Protein 3GA4 (pdb70)

Sequence (156 aa):
IDDILQLKDDTGVITVTADDNYPLLSSRGVPGYFNIILYITMMRGTNSNGMSCQLCHDFEKTYHAVADVIIRSSSQAPQSLNLFFTTVDVNEVPQQLVKKDLLKLQNVPHLVVYPPAEESNKQQSSQFEWKTSSPFYQYSSLVPEENAENTLQFGDDFLAKILNISSITVPQAFN

Foldseek 3Di:
DVVQQVQQDPLQAHEDAQVCQVVPQLDDAQEKEKEKEAAAAAPPVRHGDVLRVLLVVLVSLLSNQCCVQPVPQRYHHYYYHCVGHVVVCVLQVDDDDIWIKMFGGDDPVCSRVGGNSPGDIDTDDGDPVCSNPSVVVNVVVCVVRVHDTDRDDPPD

InterPro domains:
  IPR021149 MAGT1/OST3/OST6 [PF04756] (33-329)

GO terms:
  GO:0008250 oligosaccharyltransferase complex (C, IDA)
  GO:0015035 protein-disulfide reductase activity (F, IDA)
  GO:0006487 protein N-linked glycosylation (P, IGI)
  GO:0005783 endoplasmic reticulum (C, HDA)

Secondary structure (DSSP, 8-state):
-HHHHTT--TTSEEEP-TTTHHHHTT--TT-EEEEEEE--SB-TTS-B-HHHHHHHHHHHHHHHHHHHH-TT--EEEEEEETTT-HHHHHHTT--SS-EEEEEPPPPGGGGGG--TTTS--EEE---GGGTT-HHHHHHHHHHHHT-------S--

Organism: Saccharomyces cerevisiae (strain ATCC 204508 / S288c) (NCBI:txid559292)

B-factor: mean 20.65, std 11.74, range [6.78, 73.47]

Nearest PDB structures (foldseek):
  3g7y-assembly1_A  TM=9.990E-01  e=2.709E-33  Saccharomyces cerevisiae
  3g9b-assembly1_A  TM=9.901E-01  e=2.149E-30  Saccharomyces cerevisiae
  4m90-assembly1_A  TM=7.915E-01  e=6.512E-07  Homo sapiens
  4m92-assembly1_A  TM=7.793E-01  e=7.032E-06  Homo sapiens
  3h79-assembly1_A  TM=8.483E-01  e=6.654E-05  Trypanosoma cruzi

Structure (mmCIF, N/CA/C/O backbone):
data_3GA4
#
_entry.id   3GA4
#
_cell.length_a   58.989
_cell.length_b   61.076
_cell.length_c   106.985
_cell.angle_alpha   90.00
_cell.angle_beta   90.00
_cell.angle_gamma   90.00
#
_symmetry.space_group_name_H-M   'I 2 2 2'
#
loop_
_entity.id
_entity.type
_entity.pdbx_description
1 polymer 'Dolichyl-diphosphooligosaccharide-protein glycosyltransferase subunit OST6'
2 non-polymer 'TETRAETHYLENE GLYCOL'
3 non-polymer 1,2-ETHANEDIOL
4 water water
#
loop_
_atom_site.group_PDB
_atom_site.id
_atom_site.type_symbol
_atom_site.label_atom_id
_atom_site.label_alt_id
_atom_site.label_comp_id
_atom_site.label_asym_id
_atom_site.label_entity_id
_atom_site.label_seq_id
_atom_site.pdbx_PDB_ins_code
_atom_site.Cartn_x
_atom_site.Cartn_y
_atom_site.Cartn_z
_atom_site.occupancy
_atom_site.B_iso_or_equiv
_atom_site.auth_seq_id
_atom_site.auth_comp_id
_atom_site.auth_asym_id
_atom_site.auth_atom_id
_atom_site.pdbx_PDB_model_num
ATOM 1 N N . ILE A 1 8 ? 9.856 10.246 2.727 1.00 62.51 7 ILE A N 1
ATOM 2 C CA . ILE A 1 8 ? 10.917 10.540 3.682 1.00 61.65 7 ILE A CA 1
ATOM 3 C C . ILE A 1 8 ? 11.080 12.043 3.862 1.00 60.51 7 ILE A C 1
ATOM 4 O O . ILE A 1 8 ? 11.746 12.499 4.792 1.00 58.22 7 ILE A O 1
ATOM 9 N N . ASP A 1 9 ? 10.472 12.810 2.963 1.00 62.62 8 ASP A N 1
ATOM 10 C CA . ASP A 1 9 ? 10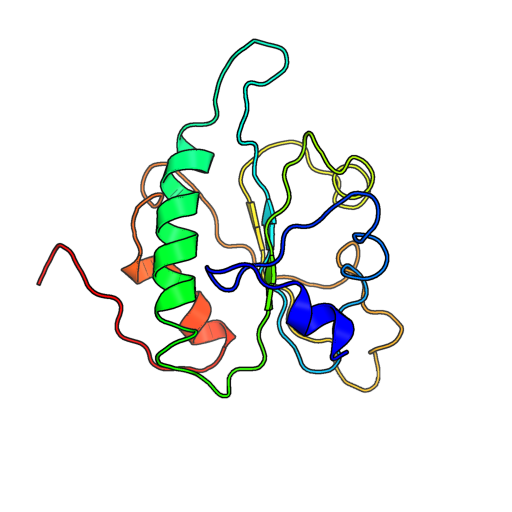.541 14.263 3.026 1.00 62.83 8 ASP A CA 1
ATOM 11 C C . ASP A 1 9 ? 9.935 14.744 4.339 1.00 58.08 8 ASP A C 1
ATOM 12 O O . ASP A 1 9 ? 10.296 15.803 4.855 1.00 58.04 8 ASP A O 1
ATOM 17 N N . ASP A 1 10 ? 9.016 13.949 4.878 1.00 53.72 9 ASP A N 1
ATOM 18 C CA . ASP A 1 10 ? 8.390 14.249 6.160 1.00 50.14 9 ASP A CA 1
ATOM 19 C C . ASP A 1 10 ? 9.409 14.237 7.293 1.00 42.78 9 ASP A C 1
ATOM 20 O O . ASP A 1 10 ? 9.398 15.111 8.159 1.00 45.16 9 ASP A O 1
ATOM 25 N N . ILE A 1 11 ? 10.290 13.241 7.286 1.00 34.14 10 ILE A N 1
ATOM 26 C CA . ILE A 1 11 ? 11.299 13.120 8.332 1.00 28.87 10 ILE A CA 1
ATOM 27 C C . ILE A 1 11 ? 12.331 14.241 8.250 1.00 30.04 10 ILE A C 1
ATOM 28 O O . ILE A 1 11 ? 12.727 14.804 9.267 1.00 29.11 10 ILE A O 1
ATOM 33 N N . LEU A 1 12 ? 12.748 14.574 7.033 1.00 33.54 11 LEU A N 1
ATOM 34 C CA . LEU A 1 12 ? 13.747 15.619 6.830 1.00 36.91 11 LEU A CA 1
ATOM 35 C C . LEU A 1 12 ? 13.276 16.984 7.334 1.00 35.56 11 LEU A C 1
ATOM 36 O O . LEU A 1 12 ? 14.079 17.785 7.813 1.00 34.58 11 LEU A O 1
ATOM 41 N N . GLN A 1 13 ? 11.977 17.244 7.225 1.00 35.34 12 GLN A N 1
ATOM 42 C CA . GLN A 1 13 ? 11.420 18.531 7.634 1.00 35.36 12 GLN A CA 1
ATOM 43 C C . GLN A 1 13 ? 11.310 18.671 9.150 1.00 32.50 12 GLN A C 1
ATOM 44 O O . GLN A 1 13 ? 10.954 19.736 9.656 1.00 34.75 12 GLN A O 1
ATOM 50 N N . LEU A 1 14 ? 11.616 17.598 9.871 1.00 26.78 13 LEU A N 1
ATOM 51 C CA . LEU A 1 14 ? 11.543 17.615 11.328 1.00 24.51 13 LEU A CA 1
ATOM 52 C C . LEU A 1 14 ? 12.753 18.311 11.944 1.00 23.05 13 LEU A C 1
ATOM 53 O O . LEU A 1 14 ? 12.754 18.633 13.133 1.00 24.03 13 LEU A O 1
ATOM 58 N N . LYS A 1 15 ? 13.783 18.540 11.135 1.00 21.72 14 LYS A N 1
ATOM 59 C CA . LYS A 1 15 ? 15.001 19.177 11.626 1.00 22.32 14 LYS A CA 1
ATOM 60 C C . LYS A 1 15 ? 14.714 20.572 12.161 1.00 24.08 14 LYS A C 1
ATOM 61 O O . LYS A 1 15 ? 14.054 21.372 11.498 1.00 25.52 14 LYS A O 1
ATOM 67 N N . ASP A 1 16 ? 15.216 20.869 13.355 1.00 23.57 15 ASP A N 1
ATOM 68 C CA . ASP A 1 16 ? 15.087 22.214 13.902 1.00 24.22 15 ASP A CA 1
ATOM 69 C C . ASP A 1 16 ? 16.126 23.145 13.278 1.00 25.67 15 ASP A C 1
ATOM 70 O O . ASP A 1 16 ? 16.821 22.764 12.333 1.00 25.59 15 ASP A O 1
ATOM 75 N N . ASP A 1 17 ? 16.226 24.362 13.800 1.00 26.18 16 ASP A N 1
ATOM 76 C CA . ASP A 1 17 ? 17.120 25.364 13.224 1.00 28.87 16 ASP A CA 1
ATOM 77 C C . ASP A 1 17 ? 18.597 24.993 13.359 1.00 28.73 16 ASP A C 1
ATOM 78 O O . ASP A 1 17 ? 19.459 25.621 12.743 1.00 31.70 16 ASP A O 1
ATOM 83 N N . THR A 1 18 ? 18.887 23.974 14.161 1.00 25.01 17 THR A N 1
ATOM 84 C CA . THR A 1 18 ? 20.264 23.523 14.339 1.00 23.87 17 THR A CA 1
ATOM 85 C C . THR A 1 18 ? 20.549 22.268 13.516 1.00 22.71 17 THR A C 1
ATOM 86 O O . THR A 1 18 ? 21.662 21.744 13.541 1.00 22.56 17 THR A O 1
ATOM 90 N N . GLY A 1 19 ? 19.538 21.790 12.794 1.00 19.83 18 GLY A N 1
ATOM 91 C CA . GLY A 1 19 ? 19.687 20.634 11.926 1.00 18.55 18 GLY A CA 1
ATOM 92 C C . GLY A 1 19 ? 19.524 19.300 12.633 1.00 17.38 18 GLY A C 1
ATOM 93 O O . GLY A 1 19 ? 19.905 18.257 12.104 1.00 19.68 18 GLY A O 1
ATOM 94 N N . VAL A 1 20 ? 18.951 19.333 13.830 1.00 16.24 19 VAL A N 1
ATOM 95 C CA . VAL A 1 20 ? 18.797 18.134 14.647 1.00 14.51 19 VAL A CA 1
ATOM 96 C C . VAL A 1 20 ? 17.318 17.831 14.872 1.00 14.28 19 VAL A C 1
ATOM 97 O O . VAL A 1 20 ? 16.500 18.743 15.002 1.00 16.02 19 VAL A O 1
ATOM 101 N N . ILE A 1 21 ? 16.978 16.548 14.903 1.00 11.64 20 ILE A N 1
ATOM 102 C CA . ILE A 1 21 ? 15.595 16.116 15.059 1.00 11.89 20 ILE A CA 1
ATOM 103 C C . ILE A 1 21 ? 15.318 15.642 16.483 1.00 10.78 20 ILE A C 1
ATOM 104 O O . ILE A 1 21 ? 16.018 14.773 17.010 1.00 11.32 20 ILE A O 1
ATOM 109 N N . THR A 1 22 ? 14.301 16.222 17.109 1.00 12.70 21 THR A N 1
ATOM 110 C CA . THR A 1 22 ? 13.914 15.820 18.450 1.00 12.36 21 THR A CA 1
ATOM 111 C C . THR A 1 22 ? 13.010 14.596 18.396 1.00 11.96 21 THR A C 1
ATOM 112 O O . THR A 1 22 ? 11.967 14.613 17.739 1.00 13.14 21 THR A O 1
ATOM 116 N N . VAL A 1 23 ? 13.417 13.533 19.081 1.00 11.71 22 VAL A N 1
ATOM 117 C CA . VAL A 1 23 ? 12.585 12.342 19.194 1.00 10.74 22 VAL A CA 1
ATOM 118 C C . VAL A 1 23 ? 11.493 12.572 20.237 1.00 10.93 22 VAL A C 1
ATOM 119 O O . VAL A 1 23 ? 11.766 13.045 21.344 1.00 12.01 22 VAL A O 1
ATOM 123 N N . THR A 1 24 ? 10.258 12.248 19.872 1.00 11.72 23 THR A N 1
ATOM 124 C CA . THR A 1 24 ? 9.136 12.364 20.791 1.00 12.25 23 THR A CA 1
ATOM 125 C C . THR A 1 24 ? 8.436 11.021 20.910 1.00 12.62 23 THR A C 1
ATOM 126 O O . THR A 1 24 ? 8.656 10.123 20.093 1.00 13.59 23 THR A O 1
ATOM 130 N N . ALA A 1 25 ? 7.569 10.892 21.909 1.00 13.42 24 ALA A N 1
ATOM 131 C CA . ALA A 1 25 ? 6.804 9.667 22.082 1.00 14.65 24 ALA A CA 1
ATOM 132 C C . ALA A 1 25 ? 6.004 9.365 20.819 1.00 14.99 24 ALA A C 1
ATOM 133 O O . ALA A 1 25 ? 5.875 8.211 20.414 1.00 16.31 24 ALA A O 1
ATOM 135 N N A ASP A 1 26 ? 5.488 10.417 20.191 0.47 14.28 25 ASP A N 1
ATOM 136 N N B ASP A 1 26 ? 5.467 10.409 20.198 0.53 16.35 25 ASP A N 1
ATOM 137 C CA A ASP A 1 26 ? 4.633 10.266 19.020 0.47 15.23 25 ASP A CA 1
ATOM 138 C CA B ASP A 1 26 ? 4.649 10.236 19.003 0.53 18.53 25 ASP A CA 1
ATOM 139 C C A ASP A 1 26 ? 5.396 9.906 17.743 0.47 14.37 25 ASP A C 1
ATOM 140 C C B ASP A 1 26 ? 5.455 9.813 17.786 0.53 16.97 25 ASP A C 1
ATOM 141 O O A ASP A 1 26 ? 4.894 9.143 16.915 0.47 13.16 25 ASP A O 1
ATOM 142 O O B ASP A 1 26 ? 5.048 8.916 17.046 0.53 18.50 25 ASP A O 1
ATOM 151 N N . ASN A 1 27 ? 6.595 10.457 17.572 1.00 14.79 26 ASN A N 1
ATOM 152 C CA . ASN A 1 27 ? 7.364 10.193 16.363 1.00 13.79 26 ASN A CA 1
ATOM 153 C C . ASN A 1 27 ? 8.367 9.056 16.482 1.00 13.17 26 ASN A C 1
ATOM 154 O O . ASN A 1 27 ? 8.917 8.619 15.480 1.00 13.15 26 ASN A O 1
ATOM 159 N N . TYR A 1 28 ? 8.587 8.557 17.694 1.00 13.08 27 TYR A N 1
ATOM 160 C CA . TYR A 1 28 ? 9.590 7.512 17.893 1.00 14.27 27 TYR A CA 1
ATOM 161 C C . TYR A 1 28 ? 9.360 6.260 17.034 1.00 13.76 27 TYR A C 1
ATOM 162 O O . TYR A 1 28 ? 10.295 5.770 16.404 1.00 13.37 27 TYR A O 1
ATOM 171 N N . PRO A 1 29 ? 8.123 5.736 16.997 1.00 15.02 28 PRO A N 1
ATOM 172 C CA . PRO A 1 29 ? 7.909 4.539 16.174 1.00 16.86 28 PRO A CA 1
ATOM 173 C C . PRO A 1 29 ? 8.342 4.722 14.716 1.00 16.90 28 PRO A C 1
ATOM 174 O O . PRO A 1 29 ? 8.939 3.814 14.138 1.00 19.42 28 PRO A O 1
ATOM 178 N N . LEU A 1 30 ? 8.057 5.883 14.134 1.00 16.11 29 LEU A N 1
ATOM 179 C CA . LEU A 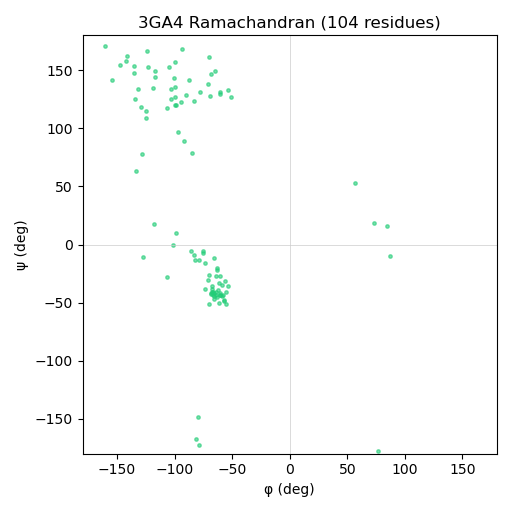1 30 ?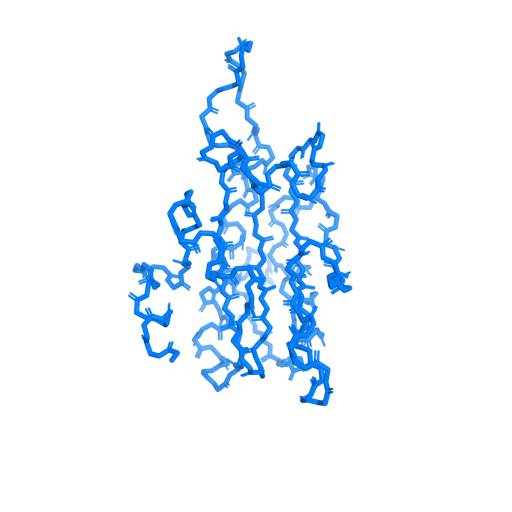 8.456 6.163 12.759 1.00 17.01 29 LEU A CA 1
ATOM 180 C C . LEU A 1 30 ? 9.966 6.343 12.628 1.00 14.84 29 LEU A C 1
ATOM 181 O O . LEU A 1 30 ? 10.610 5.710 11.792 1.00 15.55 29 LEU A O 1
ATOM 186 N N . LEU A 1 31 ? 10.534 7.208 13.460 1.00 13.02 30 LEU A N 1
ATOM 187 C CA . LEU A 1 31 ? 11.951 7.524 13.346 1.00 13.10 30 LEU A CA 1
ATOM 188 C C . LEU A 1 31 ? 12.814 6.291 13.565 1.00 12.82 30 LEU A C 1
ATOM 189 O O . LEU A 1 31 ? 13.844 6.126 12.921 1.00 13.01 30 LEU A O 1
ATOM 194 N N A SER A 1 32 ? 12.378 5.415 14.464 0.81 12.05 31 SER A N 1
ATOM 195 N N B SER A 1 32 ? 12.393 5.427 14.480 0.19 12.99 31 SER A N 1
ATOM 196 C CA A SER A 1 32 ? 13.169 4.240 14.818 0.81 13.33 31 SER A CA 1
ATOM 197 C CA B SER A 1 32 ? 13.170 4.240 14.808 0.19 14.64 31 SER A CA 1
ATOM 198 C C A SER A 1 32 ? 13.240 3.203 13.702 0.81 12.27 31 SER A C 1
ATOM 199 C C B SER A 1 32 ? 13.370 3.332 13.599 0.19 13.87 31 SER A C 1
ATOM 200 O O A SER A 1 32 ? 14.013 2.250 13.793 0.81 12.49 31 SER A O 1
ATOM 201 O O B SER A 1 32 ? 14.357 2.601 13.518 0.19 13.60 31 SER A O 1
ATOM 206 N N . ARG A 1 33 ? 12.433 3.385 12.659 1.00 13.88 32 ARG A N 1
ATOM 207 C CA . ARG A 1 33 ? 12.467 2.494 11.505 1.00 16.24 32 ARG A CA 1
ATOM 208 C C . ARG A 1 33 ? 13.388 3.009 10.403 1.00 16.22 32 ARG A C 1
ATOM 209 O O . ARG A 1 33 ? 13.526 2.378 9.357 1.00 17.54 32 ARG A O 1
ATOM 217 N N . GLY A 1 34 ? 14.017 4.155 10.643 1.00 14.94 33 GLY A N 1
ATOM 218 C CA . GLY A 1 34 ? 15.054 4.660 9.758 1.00 15.72 33 GLY A CA 1
ATOM 219 C C . GLY A 1 34 ? 14.597 5.288 8.453 1.00 14.24 33 GLY A C 1
ATOM 220 O O . GLY A 1 34 ? 13.400 5.422 8.181 1.00 15.63 33 GLY A O 1
ATOM 221 N N . VAL A 1 35 ? 15.579 5.687 7.649 1.00 13.16 34 VAL A N 1
ATOM 222 C CA . VAL A 1 35 ? 15.343 6.224 6.320 1.00 13.44 34 VAL A CA 1
ATOM 223 C C . VAL A 1 35 ? 16.348 5.537 5.413 1.00 11.98 34 VAL A C 1
ATOM 224 O O . VAL A 1 35 ? 17.545 5.562 5.693 1.00 11.94 34 VAL A O 1
ATOM 228 N N . PRO A 1 36 ? 15.869 4.896 4.338 1.00 12.60 35 PRO A N 1
ATOM 229 C CA . PRO A 1 36 ? 16.773 4.098 3.504 1.00 11.84 35 PRO A CA 1
ATOM 230 C C . PRO A 1 36 ? 18.023 4.861 3.069 1.00 11.67 35 PRO A C 1
ATOM 231 O O . PRO A 1 36 ? 17.929 5.960 2.517 1.00 12.43 35 PRO A O 1
ATOM 235 N N . GLY A 1 37 ? 19.186 4.271 3.327 1.00 10.94 36 GLY A N 1
ATOM 236 C CA . GLY A 1 37 ? 20.447 4.867 2.929 1.00 10.56 36 GLY A CA 1
ATOM 237 C C . GLY A 1 37 ? 21.051 5.843 3.925 1.00 9.96 36 GLY A C 1
ATOM 238 O O . GLY A 1 37 ? 22.200 6.251 3.760 1.00 11.79 36 GLY A O 1
ATOM 239 N N . TYR A 1 38 ? 20.299 6.222 4.957 1.00 9.94 37 TYR A N 1
ATOM 240 C CA . TYR A 1 38 ? 20.781 7.229 5.902 1.00 9.77 37 TYR A CA 1
ATOM 241 C C . TYR A 1 38 ? 21.351 6.650 7.185 1.00 8.89 37 TYR A C 1
ATOM 242 O O . TYR A 1 38 ? 20.764 5.755 7.794 1.00 10.41 37 TYR A O 1
ATOM 251 N N . PHE A 1 39 ? 22.492 7.189 7.598 1.00 8.92 38 PHE A N 1
ATOM 252 C CA . PHE A 1 39 ? 22.990 6.987 8.950 1.00 8.57 38 PHE A CA 1
ATOM 253 C C . PHE A 1 39 ? 22.076 7.714 9.926 1.00 7.80 38 PHE A C 1
ATOM 254 O O . PHE A 1 39 ? 21.526 8.767 9.603 1.00 8.71 38 PHE A O 1
ATOM 262 N N . ASN A 1 40 ? 21.916 7.154 11.120 1.00 8.55 39 ASN A N 1
ATOM 263 C CA . ASN A 1 40 ? 21.153 7.808 12.175 1.00 8.96 39 ASN A CA 1
ATOM 264 C C . ASN A 1 40 ? 22.071 8.016 13.370 1.00 8.97 39 ASN A C 1
ATOM 265 O O . ASN A 1 40 ? 22.521 7.041 13.983 1.00 9.66 39 ASN A O 1
ATOM 270 N N A ILE A 1 41 ? 22.340 9.274 13.705 0.40 9.01 40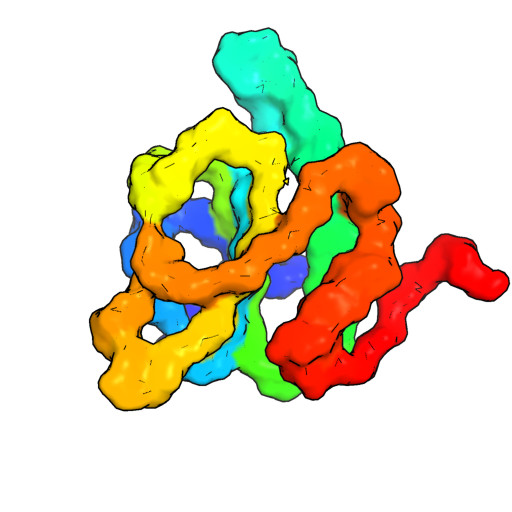 ILE A N 1
ATOM 271 N N B ILE A 1 41 ? 22.376 9.275 13.673 0.60 7.92 40 ILE A N 1
ATOM 272 C CA A ILE A 1 41 ? 23.202 9.607 14.833 0.40 9.86 40 ILE A CA 1
ATOM 273 C CA B ILE A 1 41 ? 23.187 9.618 14.830 0.60 7.75 40 ILE A CA 1
ATOM 274 C C A ILE A 1 41 ? 22.338 10.093 15.994 0.40 10.62 40 ILE A C 1
ATOM 275 C C B ILE A 1 41 ? 22.217 9.996 15.934 0.60 6.89 40 ILE A C 1
ATOM 276 O O A ILE A 1 41 ? 21.715 11.151 15.909 0.40 13.83 40 ILE A O 1
ATOM 277 O O B ILE A 1 41 ? 21.385 10.882 15.743 0.60 6.78 40 ILE A O 1
ATOM 286 N N . LEU A 1 42 ? 22.305 9.313 17.071 1.00 8.65 41 LEU A N 1
ATOM 287 C CA . LEU A 1 42 ? 21.351 9.521 18.152 1.00 8.71 41 LEU A CA 1
ATOM 288 C C . LEU A 1 42 ? 22.038 9.865 19.467 1.00 8.19 41 LEU A C 1
ATOM 289 O O . LEU A 1 42 ? 22.844 9.086 19.980 1.00 8.67 41 LEU A O 1
ATOM 294 N N . TYR A 1 43 ? 21.710 11.037 20.002 1.00 8.96 42 TYR A N 1
ATOM 295 C CA . TYR A 1 43 ? 22.192 11.462 21.306 1.00 8.95 42 TYR A CA 1
ATOM 296 C C . TYR A 1 43 ? 21.092 11.212 22.324 1.00 8.74 42 TYR A C 1
ATOM 297 O O . TYR A 1 43 ? 19.980 11.733 22.200 1.00 10.47 42 TYR A O 1
ATOM 306 N N . ILE A 1 44 ? 21.417 10.384 23.310 1.00 9.55 43 ILE A N 1
ATOM 307 C CA . ILE A 1 44 ? 20.498 9.989 24.361 1.00 10.24 43 ILE A CA 1
ATOM 308 C C . ILE A 1 44 ? 20.911 10.714 25.632 1.00 9.96 43 ILE A C 1
ATOM 309 O O . ILE A 1 44 ? 22.023 10.526 26.133 1.00 10.83 43 ILE A O 1
ATOM 314 N N . THR A 1 45 ? 20.024 11.559 26.138 1.00 10.80 44 THR A N 1
ATOM 315 C CA . THR A 1 45 ? 20.419 12.512 27.156 1.00 12.47 44 THR A CA 1
ATOM 316 C C . THR A 1 45 ? 19.327 12.731 28.192 1.00 12.58 44 THR A C 1
ATOM 317 O O . THR A 1 45 ? 18.274 12.097 28.146 1.00 12.88 44 THR A O 1
ATOM 321 N N A MET A 1 46 ? 19.597 13.621 29.140 0.42 13.44 45 MET A N 1
ATOM 322 N N B MET A 1 46 ? 19.601 13.633 29.126 0.58 15.45 45 MET A N 1
ATOM 323 C CA A MET A 1 46 ? 18.623 14.006 30.153 0.42 15.73 45 MET A CA 1
ATOM 324 C CA B MET A 1 46 ? 18.656 14.008 30.161 0.58 18.65 45 MET A CA 1
ATOM 325 C C A MET A 1 46 ? 18.883 15.451 30.559 0.42 18.18 45 MET A C 1
ATOM 326 C C B MET A 1 46 ? 18.934 15.469 30.484 0.58 17.63 45 MET A C 1
ATOM 327 O O A MET A 1 46 ? 19.862 15.742 31.244 0.42 21.03 45 MET A O 1
ATOM 328 O O B MET A 1 46 ? 19.992 15.794 31.019 0.58 17.06 45 MET A O 1
ATOM 337 N N . ARG A 1 47 ? 18.003 16.353 30.136 1.00 19.63 46 ARG A N 1
ATOM 338 C CA . ARG A 1 47 ? 18.239 17.791 30.283 1.00 22.56 46 ARG A CA 1
ATOM 339 C C . ARG A 1 47 ? 17.761 18.399 31.583 1.00 27.33 46 ARG A C 1
ATOM 340 O O . ARG A 1 47 ? 18.343 19.362 32.079 1.00 30.32 46 ARG A O 1
ATOM 348 N N . GLY A 1 48 ? 16.679 17.864 32.120 1.00 27.25 47 GLY A N 1
ATOM 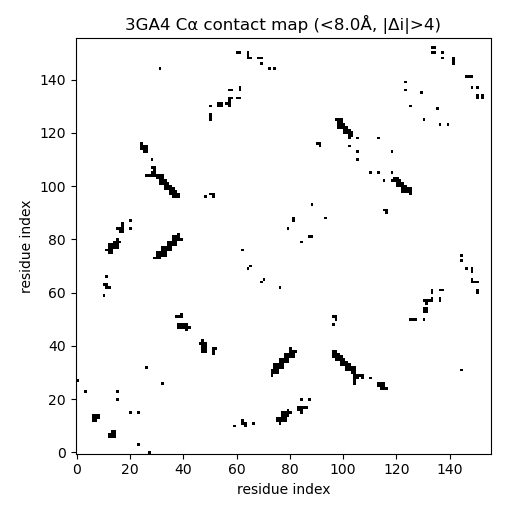349 C CA . GLY A 1 48 ? 16.127 18.427 33.330 1.00 28.51 47 GLY A CA 1
ATOM 350 C C . GLY A 1 48 ? 16.897 17.953 34.539 1.00 30.27 47 GLY A C 1
ATOM 351 O O . GLY A 1 48 ? 18.105 17.708 34.484 1.00 34.31 47 GLY A O 1
ATOM 352 N N . THR A 1 49 ? 16.185 17.835 35.646 0.58 26.24 48 THR A N 1
ATOM 353 C CA . THR A 1 49 ? 16.726 17.202 36.827 0.58 24.67 48 THR A CA 1
ATOM 354 C C . THR A 1 49 ? 16.073 15.835 36.922 0.58 23.27 48 THR A C 1
ATOM 355 O O . THR A 1 49 ? 14.966 15.637 36.422 0.58 24.80 48 THR A O 1
ATOM 359 N N . ASN A 1 50 ? 16.765 14.882 37.534 0.58 23.41 49 ASN A N 1
ATOM 360 C CA . ASN A 1 50 ? 16.192 13.559 37.731 0.58 23.21 49 ASN A CA 1
ATOM 361 C C . ASN A 1 50 ? 15.270 13.528 38.946 0.58 25.14 49 ASN A C 1
ATOM 362 O O . ASN A 1 50 ? 14.901 14.574 39.482 0.58 25.25 49 ASN A O 1
ATOM 367 N N . SER A 1 51 ? 14.899 12.327 39.375 0.58 27.74 50 SER A N 1
ATOM 368 C CA . SER A 1 51 ? 13.995 12.165 40.508 0.58 31.86 50 SER A CA 1
ATOM 369 C C . SER A 1 51 ? 14.608 12.715 41.794 0.58 32.20 50 SER A C 1
ATOM 370 O O . SER A 1 51 ? 13.895 13.043 42.744 0.58 33.15 50 SER A O 1
ATOM 373 N N . ASN A 1 52 ? 15.933 12.817 41.817 0.58 32.72 51 ASN A N 1
ATOM 374 C CA . ASN A 1 52 ? 16.644 13.314 42.989 0.58 34.07 51 ASN A CA 1
ATOM 375 C C . ASN A 1 52 ? 17.028 14.786 42.860 0.58 33.45 51 ASN A C 1
ATOM 376 O O . ASN A 1 52 ? 17.784 15.312 43.677 0.58 34.35 51 ASN A O 1
ATOM 381 N N . GLY A 1 53 ? 16.504 15.442 41.829 0.58 31.86 52 GLY A N 1
ATOM 382 C CA . GLY A 1 53 ? 16.740 16.859 41.621 0.58 32.25 52 GLY A CA 1
ATOM 383 C C . GLY A 1 53 ? 18.143 17.182 41.143 0.58 33.45 52 GLY A C 1
ATOM 384 O O . GLY A 1 53 ? 18.591 18.325 41.236 0.58 32.79 52 GLY A O 1
ATOM 385 N N . MET A 1 54 ? 18.837 16.176 40.625 0.58 33.60 53 MET A N 1
ATOM 386 C CA . MET A 1 54 ? 20.202 16.360 40.148 0.58 35.17 53 MET A CA 1
ATOM 387 C C . MET A 1 54 ? 20.246 16.500 38.631 0.58 31.22 53 MET A C 1
ATOM 388 O O . MET A 1 54 ? 19.484 15.848 37.917 0.58 28.18 53 MET A O 1
ATOM 393 N N . SER A 1 55 ? 21.142 17.351 38.143 1.00 30.44 54 SER A N 1
ATOM 394 C CA . SER A 1 55 ? 21.316 17.519 36.706 1.00 27.93 54 SER A CA 1
ATOM 395 C C . SER A 1 55 ? 22.517 16.723 36.205 1.00 26.69 54 SER A C 1
ATOM 396 O O . SER A 1 55 ? 23.433 16.410 36.965 1.00 30.57 54 SER A O 1
ATOM 399 N N . CYS A 1 56 ? 22.500 16.405 34.917 1.00 22.74 55 CYS A N 1
ATOM 400 C CA . CYS A 1 56 ? 23.556 15.634 34.278 1.00 21.15 55 CYS A CA 1
ATOM 401 C C . CYS A 1 56 ? 24.529 16.587 33.595 1.00 19.17 55 CYS A C 1
ATOM 402 O O . CYS A 1 56 ? 24.287 17.032 32.478 1.00 17.39 55 CYS A O 1
ATOM 405 N N . GLN A 1 57 ? 25.630 16.909 34.264 1.00 19.89 56 GLN A N 1
ATOM 406 C CA . GLN A 1 57 ? 26.574 17.882 33.725 1.00 20.00 56 GLN A CA 1
ATOM 407 C C . GLN A 1 57 ? 27.222 17.404 32.427 1.00 17.24 56 GLN A C 1
ATOM 408 O O . GLN A 1 57 ? 27.407 18.183 31.490 1.00 18.25 56 GLN A O 1
ATOM 414 N N . LEU A 1 58 ? 27.571 16.123 32.379 1.00 16.50 57 LEU A N 1
ATOM 415 C CA . LEU A 1 58 ? 28.159 15.543 31.179 1.00 15.83 57 LEU A CA 1
ATOM 416 C C . LEU A 1 58 ? 27.190 15.655 30.002 1.00 14.91 57 LEU A C 1
ATOM 417 O O . LEU A 1 58 ? 27.592 15.976 28.887 1.00 14.96 57 LEU A O 1
ATOM 422 N N . CYS A 1 59 ? 25.909 15.400 30.254 1.00 14.12 58 CYS A N 1
ATOM 423 C CA . CYS A 1 59 ? 24.886 15.544 29.221 1.00 14.29 58 CYS A CA 1
ATOM 424 C C . CYS A 1 59 ? 24.887 16.956 28.646 1.00 14.14 58 CYS A C 1
ATOM 425 O O . CYS A 1 59 ? 24.870 17.148 27.429 1.00 15.47 58 CYS A O 1
ATOM 428 N N . HIS A 1 60 ? 24.890 17.944 29.535 1.00 14.40 59 HIS A N 1
ATOM 429 C CA . HIS A 1 60 ? 24.853 19.342 29.131 1.00 16.02 59 HIS A CA 1
ATOM 430 C C . HIS A 1 60 ? 26.094 19.729 28.336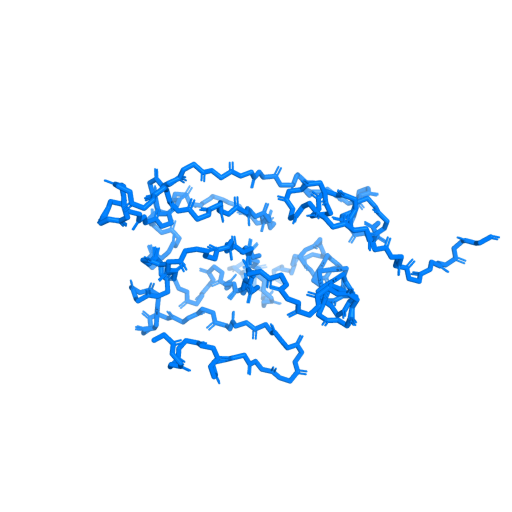 1.00 15.51 59 HIS A C 1
ATOM 431 O O . HIS A 1 60 ? 26.003 20.385 27.300 1.00 16.18 59 HIS A O 1
ATOM 438 N N . ASP A 1 61 ? 27.258 19.317 28.824 1.00 15.34 60 ASP A N 1
ATOM 439 C CA . ASP A 1 61 ? 28.512 19.680 28.183 1.00 14.97 60 ASP A CA 1
ATOM 440 C C . ASP A 1 61 ? 28.635 19.054 26.803 1.00 13.38 60 ASP A C 1
ATOM 441 O O . ASP A 1 61 ? 28.989 19.726 25.833 1.00 14.27 60 ASP A O 1
ATOM 446 N N . PHE A 1 62 ? 28.343 17.764 26.698 1.00 12.45 61 PHE A N 1
ATOM 447 C CA . PHE A 1 62 ? 28.503 17.128 25.403 1.00 11.76 61 PHE A CA 1
ATOM 448 C C . PHE A 1 62 ? 27.458 17.595 24.401 1.00 12.13 61 PHE A C 1
ATOM 449 O O . PHE A 1 62 ? 27.706 17.560 23.202 1.00 11.86 61 PHE A O 1
ATOM 457 N N . GLU A 1 63 ? 26.292 18.034 24.865 1.00 12.80 62 GLU A N 1
ATOM 458 C CA . GLU A 1 63 ? 25.298 18.482 23.898 1.00 13.49 62 GLU A CA 1
ATOM 459 C C . GLU A 1 63 ? 25.840 19.630 23.042 1.00 13.43 62 GLU A C 1
ATOM 460 O O . GLU A 1 63 ? 25.541 19.718 21.856 1.00 13.13 62 GLU A O 1
ATOM 466 N N . LYS A 1 64 ? 26.657 20.495 23.632 1.00 13.98 63 LYS A N 1
ATOM 467 C CA . LYS A 1 64 ? 27.277 21.579 22.870 1.00 14.12 63 LYS A CA 1
ATOM 468 C C . LYS A 1 64 ? 28.264 21.045 21.829 1.00 12.46 63 LYS A C 1
ATOM 469 O O . LYS A 1 64 ? 28.296 21.504 20.689 1.00 13.74 63 LYS A O 1
ATOM 475 N N . THR A 1 65 ? 29.075 20.078 22.237 1.00 11.48 64 THR A N 1
ATOM 476 C CA . THR A 1 65 ? 30.014 19.416 21.342 1.00 11.20 64 THR A CA 1
ATOM 477 C C . THR A 1 65 ? 29.280 18.760 20.176 1.00 10.59 64 THR A C 1
ATOM 478 O O . THR A 1 65 ? 29.684 18.867 19.014 1.00 11.35 64 THR A O 1
ATOM 482 N N . TYR A 1 66 ? 28.188 18.087 20.509 1.00 10.25 65 TYR A N 1
ATOM 483 C CA . TYR A 1 66 ? 27.336 17.422 19.539 1.00 10.79 65 TYR A CA 1
ATOM 484 C C . TYR A 1 66 ? 26.859 18.398 18.472 1.00 10.37 65 TYR A C 1
ATOM 485 O O . TYR A 1 66 ? 26.981 18.136 17.275 1.00 10.99 65 TYR A O 1
ATOM 494 N N . HIS A 1 67 ? 26.316 19.527 18.909 1.00 11.27 66 HIS A N 1
ATOM 495 C CA . HIS A 1 67 ? 25.801 20.518 17.972 1.00 12.22 66 HIS A CA 1
ATOM 496 C C . HIS A 1 67 ? 26.905 21.170 17.147 1.00 12.40 66 HIS A C 1
ATOM 497 O O . HIS A 1 67 ? 26.716 21.447 15.965 1.00 13.70 66 HIS A O 1
ATOM 504 N N . ALA A 1 68 ? 28.052 21.427 17.764 1.00 12.12 67 ALA A N 1
ATOM 505 C CA . ALA A 1 68 ? 29.165 22.042 17.048 1.00 12.80 67 ALA A CA 1
ATOM 506 C C . ALA A 1 68 ? 29.611 21.159 15.887 1.00 11.21 67 ALA A C 1
ATOM 507 O O . ALA A 1 68 ? 29.870 21.640 14.779 1.00 13.70 67 ALA A O 1
ATOM 509 N N . VAL A 1 69 ? 29.703 19.861 16.149 1.00 10.63 68 VAL A N 1
ATOM 510 C CA . VAL A 1 69 ? 30.155 18.924 15.128 1.00 10.39 68 VAL A CA 1
ATOM 511 C C . VAL A 1 69 ? 29.063 18.709 14.075 1.00 10.93 68 VAL A C 1
ATOM 512 O O . VAL A 1 69 ? 29.354 18.639 12.885 1.00 11.06 68 VAL A O 1
ATOM 516 N N . ALA A 1 70 ? 27.806 18.646 14.503 1.00 10.90 69 ALA A N 1
ATOM 517 C CA . ALA A 1 70 ? 26.696 18.556 13.558 1.00 11.69 69 ALA A CA 1
ATOM 518 C C . ALA A 1 70 ? 26.702 19.739 12.589 1.00 12.43 69 ALA A C 1
ATOM 519 O O . ALA A 1 70 ? 26.493 19.567 11.388 1.00 12.69 69 ALA A O 1
ATOM 521 N N . ASP A 1 71 ? 26.942 20.938 13.110 1.00 12.10 70 ASP A N 1
ATOM 522 C CA . ASP A 1 71 ? 26.993 22.133 12.268 1.00 14.37 70 ASP A CA 1
ATOM 523 C C . ASP A 1 71 ? 28.096 22.034 11.220 1.00 13.72 70 ASP A C 1
ATOM 524 O O . ASP A 1 71 ? 27.900 22.397 10.059 1.00 15.08 70 ASP A O 1
ATOM 529 N N . VAL A 1 72 ? 29.263 21.555 11.638 1.00 13.28 71 VAL A N 1
ATOM 530 C CA . VAL A 1 72 ? 30.391 21.398 10.727 1.00 13.48 71 VAL A CA 1
ATOM 531 C C . VAL A 1 72 ? 30.065 20.405 9.613 1.00 12.06 71 VAL A C 1
ATOM 532 O O . VAL A 1 72 ? 30.340 20.657 8.440 1.00 13.09 71 VAL A O 1
ATOM 536 N N A ILE A 1 73 ? 29.467 19.280 9.982 0.95 11.21 72 ILE A N 1
ATOM 537 N N B ILE A 1 73 ? 29.484 19.270 9.991 0.05 11.70 72 ILE A N 1
ATOM 538 C CA A ILE A 1 73 ? 29.131 18.250 9.009 0.95 10.94 72 ILE A CA 1
ATOM 539 C CA B ILE A 1 73 ? 29.102 18.243 9.028 0.05 11.69 72 ILE A CA 1
ATOM 540 C C A ILE A 1 73 ? 28.071 18.734 8.013 0.95 11.97 72 ILE A C 1
ATOM 541 C C B ILE A 1 73 ? 28.103 18.781 8.010 0.05 12.41 72 ILE A C 1
ATOM 542 O O A ILE A 1 73 ? 28.177 18.476 6.817 0.95 13.41 72 ILE A O 1
ATOM 543 O O B ILE A 1 73 ? 28.266 18.587 6.805 0.05 12.33 72 ILE A O 1
ATOM 552 N N . ARG A 1 74 ? 27.071 19.460 8.499 1.00 13.02 73 ARG A N 1
ATOM 553 C CA . ARG A 1 74 ? 26.036 20.000 7.622 1.00 15.06 73 ARG A CA 1
ATOM 554 C C . ARG A 1 74 ? 26.619 20.980 6.603 1.00 14.88 73 ARG A C 1
ATOM 555 O O . ARG A 1 74 ? 26.207 21.004 5.441 1.00 17.08 73 ARG A O 1
ATOM 563 N N A SER A 1 75 ? 27.571 21.790 7.051 0.50 14.38 74 SER A N 1
ATOM 564 N N B SER A 1 75 ? 27.590 21.776 7.042 0.25 14.59 74 SER A N 1
ATOM 565 N N C SER A 1 75 ? 27.600 21.768 7.034 0.20 14.58 74 SER A N 1
ATOM 566 C CA A SER A 1 75 ? 28.182 22.796 6.197 0.50 14.69 74 SER A CA 1
ATOM 567 C CA B SER A 1 75 ? 28.180 22.811 6.197 0.25 14.65 74 SER A CA 1
ATOM 568 C CA C SER A 1 75 ? 28.169 22.815 6.189 0.20 14.66 74 SER A CA 1
ATOM 569 C C A SER A 1 75 ? 29.153 22.167 5.204 0.50 13.37 74 SER A C 1
ATOM 570 C C B SER A 1 75 ? 29.240 22.273 5.239 0.25 14.07 74 SER A C 1
ATOM 571 C C C SER A 1 75 ? 29.292 22.331 5.268 0.20 13.95 74 SER A C 1
ATOM 572 O O A SER A 1 75 ? 29.077 22.415 4.002 0.50 14.50 74 SER A O 1
ATOM 573 O O B SER A 1 75 ? 29.319 22.702 4.088 0.25 14.38 74 SER A O 1
ATOM 574 O O C SER A 1 75 ? 29.465 22.856 4.168 0.20 14.03 74 SER A O 1
ATOM 581 N N . GLN A 1 76 ? 30.057 21.341 5.718 1.00 13.39 75 GLN A N 1
ATOM 582 C CA . GLN A 1 76 ? 31.177 20.830 4.930 1.00 13.72 75 GLN A CA 1
ATOM 583 C C . GLN A 1 76 ? 30.909 19.538 4.167 1.00 12.88 75 GLN A C 1
ATOM 584 O O . GLN A 1 76 ? 31.674 19.178 3.269 1.00 12.60 75 GLN A O 1
ATOM 590 N N . ALA A 1 77 ? 29.830 18.848 4.517 1.00 11.62 76 ALA A N 1
ATOM 591 C CA . ALA A 1 77 ? 29.494 17.577 3.881 1.00 11.56 76 ALA A CA 1
ATOM 592 C C . ALA A 1 77 ? 28.019 17.552 3.501 1.00 11.67 76 ALA A C 1
ATOM 593 O O . ALA A 1 77 ? 27.257 16.736 4.014 1.00 12.20 76 ALA A O 1
ATOM 595 N N . PRO A 1 78 ? 27.606 18.453 2.600 1.00 11.83 77 PRO A N 1
ATOM 596 C CA . PRO A 1 78 ? 26.174 18.610 2.327 1.00 13.01 77 PRO A CA 1
ATOM 597 C C . PRO A 1 78 ? 25.517 17.369 1.716 1.00 11.97 77 PRO A C 1
ATOM 598 O O . PRO A 1 78 ? 24.313 17.181 1.889 1.00 13.87 77 PRO A O 1
ATOM 602 N N . GLN A 1 79 ? 26.283 16.541 1.010 1.00 10.39 78 GLN A N 1
ATOM 603 C CA . GLN A 1 79 ? 25.705 15.358 0.377 1.00 11.56 78 GLN A CA 1
ATOM 604 C C . GLN A 1 79 ? 25.553 14.183 1.337 1.00 11.07 78 GLN A C 1
ATOM 605 O O . GLN A 1 79 ? 24.874 13.205 1.024 1.00 13.58 78 GLN A O 1
ATOM 611 N N . SER A 1 80 ? 26.188 14.267 2.501 1.00 11.16 79 SER A N 1
ATOM 612 C CA . SER A 1 80 ? 26.233 13.125 3.401 1.00 10.49 79 SER A CA 1
ATOM 613 C C . SER A 1 80 ? 24.837 12.697 3.827 1.00 10.35 79 SER A C 1
ATOM 614 O O . SER A 1 80 ? 24.036 13.511 4.284 1.00 11.39 79 SER A O 1
ATOM 617 N N . LEU A 1 81 ? 24.554 11.408 3.682 1.00 10.22 80 LEU A N 1
ATOM 618 C CA . LEU A 1 81 ? 23.250 10.868 4.036 1.00 10.59 80 LEU A CA 1
ATOM 619 C C . LEU A 1 81 ? 23.203 10.531 5.518 1.00 10.63 80 LEU A C 1
ATOM 620 O O . LEU A 1 81 ? 23.340 9.373 5.917 1.00 11.36 80 LEU A O 1
ATOM 625 N N . ASN A 1 82 ? 23.026 11.560 6.335 1.00 11.03 81 ASN A N 1
ATOM 626 C CA . ASN A 1 82 ? 22.961 11.387 7.774 1.00 10.94 81 ASN A CA 1
ATOM 627 C C . ASN A 1 82 ? 21.813 12.195 8.345 1.00 11.14 81 ASN A C 1
ATOM 628 O O . ASN A 1 82 ? 21.387 13.193 7.758 1.00 13.43 81 ASN A O 1
ATOM 633 N N . LEU A 1 83 ? 21.306 11.729 9.479 1.00 9.99 82 LEU 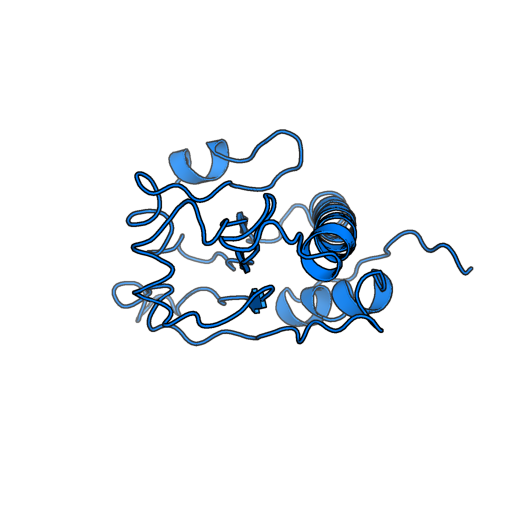A N 1
ATOM 634 C CA . LEU A 1 83 ? 20.303 12.441 10.252 1.00 9.44 82 LEU A CA 1
ATOM 635 C C . LEU A 1 83 ? 20.770 12.434 11.692 1.00 9.20 82 LEU A C 1
ATOM 636 O O . LEU A 1 83 ? 21.212 11.396 12.189 1.00 10.03 82 LEU A O 1
ATOM 641 N N . PHE A 1 84 ? 20.700 13.596 12.339 1.00 9.29 83 PHE A N 1
ATOM 642 C CA . PHE A 1 84 ? 21.056 13.748 13.744 1.00 9.23 83 PHE A CA 1
ATOM 643 C C . PHE A 1 84 ? 19.786 13.841 14.575 1.00 9.54 83 PHE A C 1
ATOM 644 O O . PHE A 1 84 ? 18.874 14.590 14.233 1.00 11.17 83 PHE A O 1
ATOM 652 N N . PHE A 1 85 ? 19.748 13.092 15.675 1.00 8.69 84 PHE A N 1
ATOM 653 C CA . PHE A 1 85 ? 18.601 13.050 16.572 1.00 9.67 84 PHE A CA 1
ATOM 654 C C . PHE A 1 85 ? 19.030 13.278 18.009 1.00 9.06 84 PHE A C 1
ATOM 655 O O . PHE A 1 85 ? 20.166 12.999 18.379 1.00 9.80 84 PHE A O 1
ATOM 663 N N A THR A 1 86 ? 18.094 13.744 18.821 0.43 8.60 85 THR A N 1
ATOM 664 N N B THR A 1 86 ? 18.132 13.823 18.824 0.57 9.75 85 THR A N 1
ATOM 665 C CA A THR A 1 86 ? 18.295 13.758 20.255 0.43 10.07 85 THR A CA 1
ATOM 666 C CA B THR A 1 86 ? 18.296 13.760 20.275 0.57 10.27 85 THR A CA 1
ATOM 667 C C A THR A 1 86 ? 17.036 13.257 20.953 0.43 9.49 85 THR A C 1
ATOM 668 C C B THR A 1 86 ? 17.040 13.173 20.899 0.57 10.15 85 THR A C 1
ATOM 669 O O A THR A 1 86 ? 15.917 13.562 20.535 0.43 9.24 85 THR A O 1
ATOM 670 O O B THR A 1 86 ? 15.933 13.346 20.385 0.57 12.29 85 THR A O 1
ATOM 677 N N . VAL A 1 87 ? 17.226 12.471 22.007 1.00 10.25 86 VAL A N 1
ATOM 678 C CA . VAL A 1 87 ? 16.107 11.979 22.798 1.00 10.58 86 VAL A CA 1
ATOM 679 C C . VAL A 1 87 ? 16.421 12.179 24.273 1.00 10.24 86 VAL A C 1
ATOM 680 O O . VAL A 1 87 ? 17.548 11.951 24.714 1.00 11.10 86 VAL A O 1
ATOM 684 N N . ASP A 1 88 ? 15.428 12.646 25.020 1.00 10.95 87 ASP A N 1
ATOM 685 C CA . ASP A 1 88 ? 15.546 12.807 26.462 1.00 11.94 87 ASP A CA 1
ATOM 686 C C . ASP A 1 88 ? 14.869 11.615 27.126 1.00 11.39 87 ASP A C 1
ATOM 687 O O . ASP A 1 88 ? 13.714 11.306 26.830 1.00 12.27 87 ASP A O 1
ATOM 692 N N . VAL A 1 89 ? 15.596 10.938 28.010 1.00 12.92 88 VAL A N 1
ATOM 693 C CA . VAL A 1 89 ? 15.100 9.711 28.627 1.00 13.71 88 VAL A CA 1
ATOM 694 C C . VAL A 1 89 ? 13.850 9.925 29.483 1.00 16.09 88 VAL A C 1
ATOM 695 O O . VAL A 1 89 ? 13.112 8.980 29.751 1.00 18.88 88 VAL A O 1
ATOM 699 N N . ASN A 1 90 ? 13.612 11.162 29.906 1.00 15.05 89 ASN A N 1
ATOM 700 C CA . ASN A 1 90 ? 12.411 11.476 30.679 1.00 16.05 89 ASN A CA 1
ATOM 701 C C . ASN A 1 90 ? 11.184 11.720 29.804 1.00 14.30 89 ASN A C 1
ATOM 702 O O . ASN A 1 90 ? 10.068 11.822 30.314 1.00 15.09 89 ASN A O 1
ATOM 707 N N . GLU A 1 91 ? 11.394 11.808 28.494 1.00 12.18 90 GLU A N 1
ATOM 708 C CA . GLU A 1 91 ? 10.332 12.179 27.562 1.00 12.25 90 GLU A CA 1
ATOM 709 C C . GLU A 1 91 ? 9.794 11.028 26.717 1.00 12.74 90 GLU A C 1
ATOM 710 O O . GLU A 1 91 ? 8.641 11.062 26.289 1.00 13.63 90 GLU A O 1
ATOM 716 N N . VAL A 1 92 ? 10.624 10.022 26.462 1.00 12.37 91 VAL A N 1
ATOM 717 C CA . VAL A 1 92 ? 10.251 8.950 25.538 1.00 12.91 91 VAL A CA 1
ATOM 718 C C . VAL A 1 92 ? 10.459 7.577 26.173 1.00 12.53 91 VAL A C 1
ATOM 719 O O . VAL A 1 92 ? 11.437 6.890 25.891 1.00 12.84 91 VAL A O 1
ATOM 723 N N . PRO A 1 93 ? 9.529 7.178 27.049 1.00 14.49 92 PRO A N 1
ATOM 724 C CA . PRO A 1 93 ? 9.675 5.931 27.807 1.00 16.05 92 PRO A CA 1
ATOM 725 C C . PRO A 1 93 ? 9.773 4.674 26.938 1.00 15.32 92 PRO A C 1
ATOM 726 O O . PRO A 1 93 ? 10.444 3.724 27.327 1.00 15.64 92 PRO A O 1
ATOM 730 N N A GLN A 1 94 ? 9.119 4.677 25.779 0.42 14.41 93 GLN A N 1
ATOM 731 N N B GLN A 1 94 ? 9.118 4.655 25.784 0.58 15.34 93 GLN A N 1
ATOM 732 C CA A GLN A 1 94 ? 9.160 3.522 24.884 0.42 14.25 93 GLN A CA 1
ATOM 733 C CA B GLN A 1 94 ? 9.199 3.464 24.949 0.58 16.84 93 GLN A CA 1
ATOM 734 C C A GLN A 1 94 ? 10.575 3.272 24.366 0.42 12.37 93 GLN A C 1
ATOM 735 C C B GLN A 1 94 ? 10.623 3.258 24.440 0.58 17.18 93 GLN A C 1
ATOM 736 O O A GLN A 1 94 ? 10.993 2.127 24.197 0.42 11.52 93 GLN A O 1
ATOM 737 O O B GLN A 1 94 ? 11.099 2.126 24.355 0.58 20.58 93 GLN A O 1
ATOM 748 N N . LEU A 1 95 ? 11.308 4.350 24.115 1.00 13.89 94 LEU A N 1
ATOM 749 C CA . LEU A 1 95 ? 12.687 4.243 23.657 1.00 13.64 94 LEU A CA 1
ATOM 750 C C . LEU A 1 95 ? 13.577 3.757 24.797 1.00 13.70 94 LEU A C 1
ATOM 751 O O . LEU A 1 95 ? 14.454 2.920 24.597 1.00 14.45 94 LEU A O 1
ATOM 756 N N . VAL A 1 96 ? 13.345 4.279 25.997 1.00 13.87 95 VAL A N 1
ATOM 757 C CA . VAL A 1 96 ? 14.099 3.844 27.166 1.00 14.74 95 VAL A CA 1
ATOM 758 C C . VAL A 1 96 ? 13.935 2.340 27.366 1.00 15.63 95 VAL A C 1
ATOM 759 O O . VAL A 1 96 ? 14.909 1.625 27.606 1.00 17.35 95 VAL A O 1
ATOM 763 N N A LYS A 1 97 ? 12.698 1.868 27.253 0.72 16.95 96 LYS A N 1
ATOM 764 N N B LYS A 1 97 ? 12.696 1.865 27.270 0.28 16.27 96 LYS A N 1
ATOM 765 C CA A LYS A 1 97 ? 12.399 0.450 27.392 0.72 20.35 96 LYS A CA 1
ATOM 766 C CA B LYS A 1 97 ? 12.407 0.439 27.387 0.28 17.57 96 LYS A CA 1
ATOM 767 C C A LYS A 1 97 ? 13.045 -0.367 26.274 0.72 20.27 96 LYS A C 1
ATOM 768 C C B LYS A 1 97 ? 13.083 -0.349 26.272 0.28 17.59 96 LYS A C 1
ATOM 769 O O A LYS A 1 97 ? 13.736 -1.353 26.532 0.72 22.71 96 LYS A O 1
ATOM 770 O O B LYS A 1 97 ? 13.824 -1.298 26.528 0.28 17.84 96 LYS A O 1
ATOM 781 N N . ASP A 1 98 ? 12.821 0.054 25.033 1.00 17.75 97 ASP A N 1
ATOM 782 C CA . ASP A 1 98 ? 13.333 -0.662 23.867 1.00 17.40 97 ASP A CA 1
ATOM 783 C C . ASP A 1 98 ? 14.852 -0.807 23.851 1.00 18.30 97 ASP A C 1
ATOM 784 O O . ASP A 1 98 ? 15.377 -1.856 23.482 1.00 18.29 97 ASP A O 1
ATOM 789 N N A LEU A 1 99 ? 15.551 0.253 24.243 0.60 17.62 98 LEU A N 1
ATOM 790 N N B LEU A 1 99 ? 15.555 0.251 24.242 0.40 17.47 98 LEU A N 1
ATOM 791 C CA A LEU A 1 99 ? 17.009 0.258 24.211 0.60 19.17 98 LEU A CA 1
ATOM 792 C CA B LEU A 1 99 ? 17.014 0.248 24.209 0.40 18.64 98 LEU A CA 1
ATOM 793 C C A LEU A 1 99 ? 17.615 -0.166 25.547 0.60 19.93 98 LEU A C 1
ATOM 794 C C B LEU A 1 99 ? 17.618 -0.213 25.532 0.40 20.27 98 LEU A C 1
ATOM 795 O O A LEU A 1 99 ? 18.834 -0.134 25.722 0.60 20.60 98 LEU A O 1
ATOM 796 O O B LEU A 1 99 ? 18.840 -0.253 25.685 0.40 22.08 98 LEU A O 1
ATOM 805 N N . LYS A 1 100 ? 16.757 -0.562 26.483 1.00 21.01 99 LYS A N 1
ATOM 806 C CA . LYS A 1 100 ? 17.199 -1.060 27.784 1.00 23.50 99 LYS A CA 1
ATOM 807 C C . LYS A 1 100 ? 18.147 -0.089 28.482 1.00 22.10 99 LYS A C 1
ATOM 808 O O . LYS A 1 100 ? 19.153 -0.500 29.061 1.00 23.80 99 LYS A O 1
ATOM 814 N N . LEU A 1 101 ? 17.819 1.197 28.431 1.00 18.81 100 LEU A N 1
ATOM 815 C CA . LEU A 1 101 ? 18.684 2.222 29.004 1.00 18.53 100 LEU A CA 1
ATOM 816 C C . LEU A 1 101 ? 18.689 2.191 30.526 1.00 21.19 100 LEU A C 1
ATOM 817 O O . LEU A 1 101 ? 17.645 2.029 31.158 1.00 24.87 100 LEU A O 1
ATOM 822 N N . GLN A 1 102 ? 19.875 2.355 31.101 1.00 21.58 101 GLN A N 1
ATOM 823 C CA . GLN A 1 102 ? 20.048 2.360 32.549 1.00 23.81 101 GLN A CA 1
ATOM 824 C C . GLN A 1 102 ? 20.793 3.607 33.013 1.00 20.23 101 GLN A C 1
ATOM 825 O O . GLN A 1 102 ? 20.881 3.876 34.209 1.00 22.93 101 GLN A O 1
ATOM 831 N N . ASN A 1 103 ? 21.342 4.357 32.064 1.00 17.85 102 ASN A N 1
ATOM 832 C CA . ASN A 1 103 ? 22.108 5.554 32.386 1.00 18.32 102 ASN A CA 1
ATOM 833 C C . ASN A 1 103 ? 22.231 6.484 31.186 1.00 16.02 102 ASN A C 1
ATOM 834 O O . ASN A 1 103 ? 21.850 6.127 30.074 1.00 14.88 102 ASN A O 1
ATOM 839 N N . VAL A 1 104 ? 22.748 7.682 31.430 1.00 15.89 103 VAL A N 1
ATOM 840 C CA . VAL A 1 104 ? 22.917 8.695 30.395 1.00 14.88 103 VAL A CA 1
ATOM 841 C C . VAL A 1 104 ? 24.228 9.416 30.654 1.00 15.19 103 VAL A C 1
ATOM 842 O O . VAL A 1 104 ? 24.724 9.415 31.779 1.00 16.02 103 VAL A O 1
ATOM 846 N N . PRO A 1 105 ? 24.800 10.040 29.619 1.00 13.42 104 PRO A N 1
ATOM 847 C CA . PRO A 1 105 ? 24.318 10.079 28.238 1.00 12.58 104 PRO A CA 1
ATOM 848 C C . PRO A 1 105 ? 24.936 8.985 27.368 1.00 11.96 104 PRO A C 1
ATOM 849 O O . PRO A 1 105 ? 25.894 8.324 27.775 1.00 14.53 104 PRO A O 1
ATOM 853 N N . HIS A 1 106 ? 24.373 8.792 26.178 1.00 10.56 105 HIS A N 1
ATOM 854 C CA . HIS A 1 106 ? 24.961 7.909 25.180 1.00 11.06 105 HIS A CA 1
ATOM 855 C C . HIS A 1 106 ? 24.921 8.588 23.831 1.00 9.74 105 HIS A C 1
ATOM 856 O O . HIS A 1 106 ? 23.999 9.349 23.541 1.00 11.55 105 HIS A O 1
ATOM 863 N N . LEU A 1 107 ? 25.922 8.303 23.009 1.00 9.14 106 LEU A N 1
ATOM 864 C CA . LEU A 1 107 ? 25.925 8.729 21.622 1.00 8.41 106 LEU A CA 1
ATOM 865 C C . LEU A 1 107 ? 26.114 7.474 20.793 1.00 8.17 106 LEU A C 1
ATOM 866 O O . LEU A 1 107 ? 27.153 6.817 20.884 1.00 9.02 106 LEU A O 1
ATOM 871 N N . VAL A 1 108 ? 25.103 7.126 20.003 1.00 8.65 107 VAL A N 1
ATOM 872 C CA . VAL A 1 108 ? 25.188 5.946 19.155 1.00 8.69 107 VAL A CA 1
ATOM 873 C C . VAL A 1 108 ? 24.963 6.330 17.702 1.00 8.37 107 VAL A C 1
ATOM 874 O O . VAL A 1 108 ? 24.306 7.330 17.408 1.00 8.99 107 VAL A O 1
ATOM 878 N N . VAL A 1 109 ? 25.536 5.548 16.799 1.00 8.74 108 VAL A N 1
ATOM 879 C CA . VAL A 1 109 ? 25.364 5.780 15.373 1.00 8.23 108 VAL A CA 1
ATOM 880 C C . VAL A 1 109 ? 24.927 4.496 14.691 1.00 7.99 108 VAL A C 1
ATOM 881 O O . VAL A 1 109 ? 25.644 3.495 14.720 1.00 9.01 108 VAL A O 1
ATOM 885 N N . TYR A 1 110 ? 23.746 4.526 14.088 1.00 8.69 109 TYR A N 1
ATOM 886 C CA . TYR A 1 110 ? 23.268 3.401 13.306 1.00 9.15 109 TYR A CA 1
ATOM 887 C C . TYR A 1 110 ? 23.627 3.624 11.849 1.00 9.35 109 TYR A C 1
ATOM 888 O O . TYR A 1 110 ? 23.235 4.630 11.267 1.00 9.71 109 TYR A O 1
ATOM 897 N N . PRO A 1 111 ? 24.369 2.689 11.247 1.00 10.26 110 PRO A N 1
ATOM 898 C CA . PRO A 1 111 ? 24.523 2.782 9.796 1.00 10.13 110 PRO A CA 1
ATOM 899 C C . PRO A 1 111 ? 23.187 2.438 9.153 1.00 9.97 110 PRO A C 1
ATOM 900 O O . PRO A 1 111 ? 22.333 1.829 9.795 1.00 11.05 110 PRO A O 1
ATOM 904 N N . PRO A 1 112 ? 23.000 2.818 7.890 1.00 10.29 111 PRO A N 1
ATOM 905 C CA . PRO A 1 112 ? 21.770 2.395 7.220 1.00 11.92 111 PRO A CA 1
ATOM 906 C C . PRO A 1 112 ? 21.771 0.882 7.082 1.00 12.61 111 PRO A C 1
ATOM 907 O O . PRO A 1 112 ? 22.835 0.278 6.945 1.00 12.89 111 PRO A O 1
ATOM 911 N N . ALA A 1 113 ? 20.600 0.265 7.105 1.00 13.45 112 ALA A N 1
ATOM 912 C CA . ALA A 1 113 ? 20.532 -1.153 6.799 1.00 15.12 112 ALA A CA 1
ATOM 913 C C . ALA A 1 113 ? 20.940 -1.366 5.348 1.00 13.96 112 ALA A C 1
ATOM 914 O O . ALA A 1 113 ? 20.776 -0.479 4.507 1.00 12.38 112 ALA A O 1
ATOM 916 N N A GLU A 1 114 ? 21.499 -2.530 5.044 0.78 13.94 113 GLU A N 1
ATOM 917 N N B GLU A 1 114 ? 21.464 -2.549 5.055 0.22 15.01 113 GLU A N 1
ATOM 918 C CA A GLU A 1 114 ? 21.718 -2.873 3.648 0.78 13.26 113 GLU A CA 1
ATOM 919 C CA B GLU A 1 114 ? 21.664 -2.954 3.674 0.22 15.40 113 GLU A CA 1
ATOM 920 C C A GLU A 1 114 ? 20.353 -2.957 2.974 0.78 13.12 113 GLU A C 1
ATOM 921 C C B GLU A 1 114 ? 20.307 -2.894 2.991 0.22 14.59 113 GLU A C 1
ATOM 922 O O A GLU A 1 114 ? 19.370 -3.334 3.608 0.78 12.83 113 GLU A O 1
ATOM 923 O O B GLU A 1 114 ? 19.278 -3.098 3.635 0.22 15.48 113 GLU A O 1
ATOM 934 N N . SER A 1 115 ? 20.295 -2.603 1.695 1.00 13.43 114 SER A N 1
ATOM 935 C CA . SER A 1 115 ? 19.031 -2.526 0.971 1.00 15.86 114 SER A CA 1
ATOM 936 C C . SER A 1 115 ? 18.211 -3.803 1.127 1.00 14.76 114 SER A C 1
ATOM 937 O O . SER A 1 115 ? 16.994 -3.757 1.314 1.00 17.71 114 SER A O 1
ATOM 940 N N . ASN A 1 116 ? 18.891 -4.941 1.053 1.00 12.77 115 ASN A N 1
ATOM 941 C CA . ASN A 1 116 ? 18.232 -6.240 1.106 1.00 13.41 115 ASN A CA 1
ATOM 942 C C . ASN A 1 116 ? 17.760 -6.643 2.502 1.00 14.92 115 ASN A C 1
ATOM 943 O O . ASN A 1 116 ? 17.088 -7.660 2.656 1.00 18.48 115 ASN A O 1
ATOM 948 N N . LYS A 1 117 ? 18.122 -5.858 3.516 1.00 14.88 116 LYS A N 1
ATOM 949 C CA . LYS A 1 117 ? 17.700 -6.127 4.893 1.00 16.16 116 LYS A CA 1
ATOM 950 C C . LYS A 1 117 ? 16.934 -4.942 5.482 1.00 17.90 116 LYS A C 1
ATOM 951 O O . LYS A 1 117 ? 16.762 -4.849 6.696 1.00 17.10 116 LYS A O 1
ATOM 957 N N A GLN A 1 118 ? 16.477 -4.033 4.625 0.54 19.14 117 GLN A N 1
ATOM 958 N N B GLN A 1 118 ? 16.455 -4.071 4.602 0.46 20.15 117 GLN A N 1
ATOM 959 C CA A GLN A 1 118 ? 15.853 -2.789 5.085 0.54 19.45 117 GLN A CA 1
ATOM 960 C CA B GLN A 1 118 ? 15.827 -2.811 4.985 0.46 21.44 117 GLN A CA 1
ATOM 961 C C A GLN A 1 118 ? 14.683 -2.999 6.041 0.54 20.07 117 GLN A C 1
ATOM 962 C C B GLN A 1 118 ? 14.647 -2.973 5.942 0.46 19.49 117 GLN A C 1
ATOM 963 O O A GLN A 1 118 ? 14.591 -2.341 7.076 0.54 20.28 117 GLN A O 1
ATOM 964 O O B GLN A 1 118 ? 14.500 -2.206 6.894 0.46 17.17 117 GLN A O 1
ATOM 975 N N A SER A 1 119 ? 13.782 -3.904 5.680 0.30 21.25 118 SER A N 1
ATOM 976 N N B SER A 1 119 ? 13.809 -3.972 5.687 0.70 21.33 118 SER A N 1
ATOM 977 C CA A SER A 1 119 ? 12.567 -4.123 6.456 0.30 22.70 118 SER A CA 1
ATOM 978 C CA B SER A 1 119 ? 12.567 -4.138 6.439 0.70 23.23 118 SER A CA 1
ATOM 979 C C A SER A 1 119 ? 12.857 -4.386 7.930 0.30 22.63 118 SER A C 1
ATOM 980 C C B SER A 1 119 ? 12.787 -4.556 7.891 0.70 22.75 118 SER A C 1
ATOM 981 O O A SER A 1 119 ? 12.072 -4.013 8.802 0.30 23.19 118 SER A O 1
ATOM 982 O O B SER A 1 119 ? 11.875 -4.463 8.711 0.70 24.50 118 SER A O 1
ATOM 987 N N . GLN A 1 120 ? 13.992 -5.020 8.205 1.00 22.31 119 GLN A N 1
ATOM 988 C CA . GLN A 1 120 ? 14.310 -5.442 9.565 1.00 23.25 119 GLN A CA 1
ATOM 989 C C . GLN A 1 120 ? 15.012 -4.368 10.395 1.00 19.10 119 GLN A C 1
ATOM 990 O O . GLN A 1 120 ? 15.330 -4.598 11.561 1.00 20.45 119 GLN A O 1
ATOM 996 N N . PHE A 1 121 ? 15.238 -3.195 9.808 1.00 15.81 120 PHE A N 1
ATOM 997 C CA . PHE A 1 121 ? 15.899 -2.118 10.541 1.00 14.38 120 PHE A CA 1
ATOM 998 C C . PHE A 1 121 ? 15.033 -1.547 11.658 1.00 14.50 120 PHE A C 1
ATOM 999 O O . PHE A 1 121 ? 13.890 -1.154 11.435 1.00 15.36 120 PHE A O 1
ATOM 1007 N N . GLU A 1 122 ? 15.601 -1.483 12.856 1.00 12.67 121 GLU A N 1
ATOM 1008 C CA . GLU A 1 122 ? 14.965 -0.819 13.986 1.00 13.99 121 GLU A CA 1
ATOM 1009 C C . GLU A 1 122 ? 16.065 -0.380 14.931 1.00 12.64 121 GLU A C 1
ATOM 1010 O O . GLU A 1 122 ? 17.029 -1.114 15.126 1.00 13.76 121 GLU A O 1
ATOM 1016 N N . TRP A 1 123 ? 15.933 0.798 15.533 1.00 12.17 122 TRP A N 1
ATOM 1017 C CA . TRP A 1 123 ? 16.946 1.228 16.487 1.00 12.14 122 TRP A CA 1
ATOM 1018 C C . TRP A 1 123 ? 17.174 0.174 17.566 1.00 12.81 122 TRP A C 1
ATOM 1019 O O . TRP A 1 123 ? 18.297 -0.025 18.013 1.00 14.25 122 TRP A O 1
ATOM 1030 N N . LYS A 1 124 ? 16.117 -0.515 17.979 1.00 13.46 123 LYS A N 1
ATOM 1031 C CA . LYS A 1 124 ? 16.256 -1.433 19.104 1.00 15.45 123 LYS A CA 1
ATOM 1032 C C . LYS A 1 124 ? 17.008 -2.727 18.772 1.00 14.53 123 LYS A C 1
ATOM 1033 O O . LYS A 1 124 ? 17.462 -3.428 19.676 1.00 17.61 123 LYS A O 1
ATOM 1039 N N . THR A 1 125 ? 17.168 -3.036 17.487 1.00 14.63 124 THR A N 1
ATOM 1040 C CA . THR A 1 125 ? 17.802 -4.297 17.107 1.00 15.80 124 THR A CA 1
ATOM 1041 C C . THR A 1 125 ? 18.979 -4.165 16.141 1.00 14.16 124 THR A C 1
ATOM 1042 O O . THR A 1 125 ? 19.717 -5.121 15.931 1.00 16.72 124 THR A O 1
ATOM 1046 N N A SER A 1 126 ? 19.147 -3.004 15.522 0.56 12.67 125 SER A N 1
ATOM 1047 N N B SER A 1 126 ? 19.152 -2.968 15.590 0.44 12.45 125 SER A N 1
ATOM 1048 C CA A SER A 1 126 ? 20.191 -2.881 14.511 0.56 12.06 125 SER A CA 1
ATOM 1049 C CA B SER A 1 126 ? 20.216 -2.688 14.633 0.44 13.19 125 SER A CA 1
ATOM 1050 C C A SER A 1 126 ? 21.539 -2.521 15.138 0.56 12.00 125 SER A C 1
ATOM 1051 C C B SER A 1 126 ? 21.588 -2.611 15.288 0.44 14.14 125 SER A C 1
ATOM 1052 O O A SER A 1 126 ? 21.597 -1.793 16.127 0.56 10.61 125 SER A O 1
ATOM 1053 O O B SER A 1 126 ? 21.713 -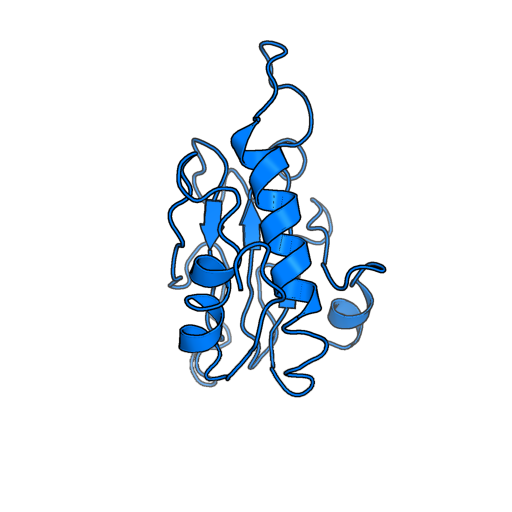2.155 16.423 0.44 15.34 125 SER A O 1
ATOM 1058 N N . PRO A 1 127 ? 22.630 -3.055 14.571 1.00 14.03 126 PRO A N 1
ATOM 1059 C CA . PRO A 1 127 ? 23.979 -2.801 15.085 1.00 13.38 126 PRO A CA 1
ATOM 1060 C C . PRO A 1 127 ? 24.270 -1.307 15.071 1.00 12.50 126 PRO A C 1
ATOM 1061 O O . PRO A 1 127 ? 23.768 -0.578 14.215 1.00 12.71 126 PRO A O 1
ATOM 1065 N N . PHE A 1 128 ? 25.080 -0.854 16.017 1.00 10.90 127 PHE A N 1
ATOM 1066 C CA . PHE A 1 128 ? 25.425 0.554 16.096 1.00 10.31 127 PHE A CA 1
ATOM 1067 C C . PHE A 1 128 ? 26.833 0.730 16.622 1.00 9.22 127 PHE A C 1
ATOM 1068 O O . PHE A 1 128 ? 27.357 -0.125 17.345 1.00 10.26 127 PHE A O 1
ATOM 1076 N N . TYR A 1 129 ? 27.437 1.847 16.249 1.00 8.26 128 TYR A N 1
ATOM 1077 C CA . TYR A 1 129 ? 28.685 2.281 16.847 1.00 8.42 128 TYR A CA 1
ATOM 1078 C C . TYR A 1 129 ? 28.336 3.104 18.073 1.00 8.98 128 TYR A C 1
ATOM 1079 O O . TYR A 1 129 ? 27.377 3.869 18.050 1.00 11.83 128 TYR A O 1
ATOM 1088 N N . GLN A 1 130 ? 29.108 2.969 19.140 1.00 9.54 129 GLN A N 1
ATOM 1089 C CA . GLN A 1 130 ? 28.921 3.845 20.284 1.00 9.53 129 GLN A CA 1
ATOM 1090 C C . GLN A 1 130 ? 30.173 4.669 20.556 1.00 9.62 129 GLN A C 1
ATOM 1091 O O . GLN A 1 130 ? 31.288 4.146 20.537 1.00 11.74 129 GLN A O 1
ATOM 1097 N N . TYR A 1 131 ? 29.972 5.960 20.790 1.00 9.19 130 TYR A N 1
ATOM 1098 C CA . TYR A 1 131 ? 31.042 6.864 21.180 1.00 9.95 130 TYR A CA 1
ATOM 1099 C C . TYR A 1 131 ? 30.974 7.024 22.694 1.00 10.83 130 TYR A C 1
ATOM 1100 O O . TYR A 1 131 ? 30.065 7.675 23.211 1.00 12.46 130 TYR A O 1
ATOM 1109 N N A SER A 1 132 ? 31.920 6.422 23.405 0.64 14.61 131 SER A N 1
ATOM 1110 N N B SER A 1 132 ? 31.927 6.430 23.407 0.36 14.07 131 SER A N 1
ATOM 1111 C CA A SER A 1 132 ? 31.915 6.487 24.857 0.64 16.74 131 SER A CA 1
ATOM 1112 C CA B SER A 1 132 ? 31.930 6.484 24.867 0.36 16.41 131 SER A CA 1
ATOM 1113 C C A SER A 1 132 ? 32.043 7.932 25.318 0.64 14.01 131 SER A C 1
ATOM 1114 C C B SER A 1 132 ? 32.104 7.905 25.387 0.36 15.08 131 SER A C 1
ATOM 1115 O O A SER A 1 132 ? 32.882 8.678 24.815 0.64 16.86 131 SER A O 1
ATOM 1116 O O B SER A 1 132 ? 33.043 8.603 25.005 0.36 16.68 131 SER A O 1
ATOM 1121 N N . LEU A 1 133 ? 31.201 8.320 26.270 1.00 13.91 132 LEU A N 1
ATOM 1122 C CA . LEU A 1 133 ? 31.224 9.670 26.817 1.00 14.46 132 LEU A CA 1
ATOM 1123 C C . LEU A 1 133 ? 31.681 9.677 28.264 1.00 14.75 132 LEU A C 1
ATOM 1124 O O . LEU A 1 133 ? 31.128 8.968 29.105 1.00 17.92 132 LEU A O 1
ATOM 1129 N N . VAL A 1 134 ? 32.692 10.488 28.544 1.00 14.59 133 VAL A N 1
ATOM 1130 C CA . VAL A 1 134 ? 33.192 10.662 29.896 1.00 15.97 133 VAL A CA 1
ATOM 1131 C C . VAL A 1 134 ? 33.551 12.129 30.064 1.00 14.46 133 VAL A C 1
ATOM 1132 O O . VAL A 1 134 ? 33.695 12.844 29.076 1.00 13.31 133 VAL A O 1
ATOM 1136 N N . PRO A 1 135 ? 33.690 12.591 31.312 1.00 17.08 134 PRO A N 1
ATOM 1137 C CA . PRO A 1 135 ? 34.030 14.004 31.491 1.00 17.22 134 PRO A CA 1
ATOM 1138 C C . PRO A 1 135 ? 35.262 14.422 30.691 1.00 16.07 134 PRO A C 1
ATOM 1139 O O . PRO A 1 135 ? 35.317 15.547 30.198 1.00 16.01 134 PRO A O 1
ATOM 1143 N N A GLU A 1 136 ? 36.236 13.530 30.550 0.58 15.36 135 GLU A N 1
ATOM 1144 N N B GLU A 1 136 ? 36.222 13.510 30.553 0.42 16.54 135 GLU A N 1
ATOM 1145 C CA A GLU A 1 136 ? 37.471 13.897 29.868 0.58 15.76 135 GLU A CA 1
ATOM 1146 C CA B GLU A 1 136 ? 37.476 13.799 29.862 0.42 17.63 135 GLU A CA 1
ATOM 1147 C C A GLU A 1 136 ? 37.282 14.244 28.386 0.58 14.84 135 GLU A C 1
ATOM 1148 C C B GLU A 1 136 ? 37.306 14.187 28.391 0.42 15.54 135 GLU A C 1
ATOM 1149 O O A GLU A 1 136 ? 38.068 15.006 27.826 0.58 16.95 135 GLU A O 1
ATOM 1150 O O B GLU A 1 136 ? 38.137 14.911 27.843 0.42 17.14 135 GLU A O 1
ATOM 1161 N N . ASN A 1 137 ? 36.246 13.703 27.748 1.00 13.34 136 ASN A N 1
ATOM 1162 C CA . ASN A 1 137 ? 36.029 14.002 26.329 1.00 13.91 136 ASN A CA 1
ATOM 1163 C C . ASN A 1 137 ? 34.760 14.797 26.031 1.00 13.04 136 ASN A C 1
ATOM 1164 O O . ASN A 1 137 ? 34.388 14.976 24.875 1.00 13.88 136 ASN A O 1
ATOM 1169 N N . ALA A 1 138 ? 34.118 15.302 27.078 1.00 12.13 137 ALA A N 1
ATOM 1170 C CA . ALA A 1 138 ? 32.855 16.019 26.934 1.00 13.69 137 ALA A CA 1
ATOM 1171 C C . ALA A 1 138 ? 32.923 17.208 25.981 1.00 12.90 137 ALA A C 1
ATOM 1172 O O . ALA A 1 138 ? 31.926 17.542 25.336 1.00 14.13 137 ALA A O 1
ATOM 1174 N N . GLU A 1 139 ? 34.091 17.843 25.902 1.00 11.89 138 GLU A N 1
ATOM 1175 C CA . GLU A 1 139 ? 34.252 19.054 25.101 1.00 11.58 138 GLU A CA 1
ATOM 1176 C C . GLU A 1 139 ? 35.263 18.886 23.972 1.00 11.89 138 GLU A C 1
ATOM 1177 O O . GLU A 1 139 ? 35.735 19.867 23.400 1.00 14.04 138 GLU A O 1
ATOM 1183 N N . ASN A 1 140 ? 35.571 17.639 23.633 1.00 11.33 139 ASN A N 1
ATOM 1184 C CA . ASN A 1 140 ? 36.550 17.370 22.590 1.00 11.50 139 ASN A CA 1
ATOM 1185 C C . ASN A 1 140 ? 35.872 17.240 21.227 1.00 10.52 139 ASN A C 1
ATOM 1186 O O . ASN A 1 140 ? 35.467 16.147 20.810 1.00 10.62 139 ASN A O 1
ATOM 1191 N N . THR A 1 141 ? 35.722 18.368 20.542 1.00 10.57 140 THR A N 1
ATOM 1192 C CA . THR A 1 141 ? 35.056 18.382 19.247 1.00 11.01 140 THR A CA 1
ATOM 1193 C C . THR A 1 141 ? 35.920 17.725 18.178 1.00 10.97 140 THR A C 1
ATOM 1194 O O . THR A 1 141 ? 35.401 17.144 17.232 1.00 10.93 140 THR A O 1
ATOM 1198 N N . LEU A 1 142 ? 37.237 17.818 18.322 1.00 10.69 141 LEU A N 1
ATOM 1199 C CA . LEU A 1 142 ? 38.138 17.188 17.366 1.00 11.11 141 LEU A CA 1
ATOM 1200 C C . LEU A 1 142 ? 37.937 15.675 17.349 1.00 10.86 141 LEU A C 1
ATOM 1201 O O . LEU A 1 142 ? 37.771 15.071 16.291 1.00 11.47 141 LEU A O 1
ATOM 1206 N N . GLN A 1 143 ? 37.949 15.066 18.530 1.00 10.80 142 GLN A N 1
ATOM 1207 C CA . GLN A 1 143 ? 37.823 13.618 18.621 1.00 11.45 142 GLN A CA 1
ATOM 1208 C C . GLN A 1 143 ? 36.451 13.143 18.161 1.00 9.89 142 GLN A C 1
ATOM 1209 O O . GLN A 1 143 ? 36.338 12.142 17.456 1.00 10.55 142 GLN A O 1
ATOM 1215 N N . PHE A 1 144 ? 35.401 13.858 18.550 1.00 9.41 143 PHE A N 1
ATOM 1216 C CA . PHE A 1 144 ? 34.066 13.450 18.134 1.00 9.21 143 PHE A CA 1
ATOM 1217 C C . PHE A 1 144 ? 33.898 13.620 16.625 1.00 9.30 143 PHE A C 1
ATOM 1218 O O . PHE A 1 144 ? 33.326 12.760 15.953 1.00 9.31 143 PHE A O 1
ATOM 1226 N N . GLY A 1 145 ? 34.418 14.719 16.085 1.00 9.63 144 GLY A N 1
ATOM 1227 C CA . GLY A 1 145 ? 34.414 14.925 14.648 1.00 10.12 144 GLY A CA 1
ATOM 1228 C C . GLY A 1 145 ? 35.148 13.827 13.900 1.00 9.72 144 GLY A C 1
ATOM 1229 O O . GLY A 1 145 ? 34.698 13.380 12.847 1.00 10.65 144 GLY A O 1
ATOM 1230 N N A ASP A 1 146 ? 36.274 13.382 14.448 0.40 10.45 145 ASP A N 1
ATOM 1231 N N B ASP A 1 146 ? 36.287 13.394 14.434 0.60 9.88 145 ASP A N 1
ATOM 1232 C CA A ASP A 1 146 ? 37.059 12.324 13.821 0.40 12.70 145 ASP A CA 1
ATOM 1233 C CA B ASP A 1 146 ? 37.056 12.321 13.812 0.60 11.30 145 ASP A CA 1
ATOM 1234 C C A ASP A 1 146 ? 36.288 11.006 13.781 0.40 10.69 145 ASP A C 1
ATOM 1235 C C B ASP A 1 146 ? 36.252 11.026 13.761 0.60 10.51 145 ASP A C 1
ATOM 1236 O O A ASP A 1 146 ? 36.358 10.263 12.802 0.40 10.83 145 ASP A O 1
ATOM 1237 O O B ASP A 1 146 ? 36.267 10.315 12.757 0.60 12.45 145 ASP A O 1
ATOM 1246 N N . PHE A 1 147 ? 35.560 10.722 14.856 1.00 9.94 146 PHE A N 1
ATOM 1247 C CA . PHE A 1 147 ? 34.727 9.526 14.952 1.00 10.11 146 PHE A CA 1
ATOM 1248 C C . PHE A 1 147 ? 33.661 9.526 13.857 1.00 9.22 146 PHE A C 1
ATOM 1249 O O . PHE A 1 147 ? 33.526 8.565 13.086 1.00 9.65 146 PHE A O 1
ATOM 1257 N N . LEU A 1 148 ? 32.917 10.620 13.752 1.00 9.05 147 LEU A N 1
ATOM 1258 C CA . LEU A 1 148 ? 31.885 10.704 12.726 1.00 9.22 147 LEU A CA 1
ATOM 1259 C C . LEU A 1 148 ? 32.471 10.744 11.316 1.00 9.24 147 LEU A C 1
ATOM 1260 O O . LEU A 1 148 ? 31.892 10.186 10.386 1.00 10.54 147 LEU A O 1
ATOM 1265 N N . ALA A 1 149 ? 33.611 11.404 11.148 1.00 9.77 148 ALA A N 1
ATOM 1266 C CA . ALA A 1 149 ? 34.228 11.482 9.827 1.00 10.45 148 ALA A CA 1
ATOM 1267 C C . ALA A 1 149 ? 34.601 10.099 9.317 1.00 9.75 148 ALA A C 1
ATOM 1268 O O . ALA A 1 149 ? 34.458 9.807 8.132 1.00 10.99 148 ALA A O 1
ATOM 1270 N N . LYS A 1 150 ? 35.093 9.248 10.209 1.00 9.68 149 LYS A N 1
ATOM 1271 C CA . LYS A 1 150 ? 35.445 7.886 9.822 1.00 9.94 149 LYS A CA 1
ATOM 1272 C C . LYS A 1 150 ? 34.207 7.096 9.424 1.00 10.33 149 LYS A C 1
ATOM 1273 O O . LYS A 1 150 ? 34.205 6.398 8.418 1.00 12.64 149 LYS A O 1
ATOM 1279 N N . ILE A 1 151 ? 33.144 7.220 10.205 1.00 8.99 150 ILE A N 1
ATOM 1280 C CA . ILE A 1 151 ? 31.926 6.479 9.914 1.00 9.15 150 ILE A CA 1
ATOM 1281 C C . ILE A 1 151 ? 31.249 6.977 8.634 1.00 10.11 150 ILE A C 1
ATOM 1282 O O . ILE A 1 151 ? 30.787 6.180 7.817 1.00 10.65 150 ILE A O 1
ATOM 1287 N N . LEU A 1 152 ? 31.198 8.293 8.460 1.00 9.23 151 LEU A N 1
ATOM 1288 C CA . LEU A 1 152 ? 30.506 8.881 7.316 1.00 9.94 151 LEU A CA 1
ATOM 1289 C C . LEU A 1 152 ? 31.387 8.963 6.068 1.00 10.85 151 LEU A C 1
ATOM 1290 O O . LEU A 1 152 ? 30.915 9.338 4.997 1.00 11.48 151 LEU A O 1
ATOM 1295 N N . ASN A 1 153 ? 32.659 8.603 6.212 1.00 10.97 152 ASN A N 1
ATOM 1296 C CA . ASN A 1 153 ? 33.632 8.685 5.121 1.00 11.72 152 ASN A CA 1
ATOM 1297 C C . ASN A 1 153 ? 33.745 10.088 4.547 1.00 12.19 152 ASN A C 1
ATOM 1298 O O . ASN A 1 153 ? 33.630 10.292 3.341 1.00 13.44 152 ASN A O 1
ATOM 1303 N N . ILE A 1 154 ? 33.974 11.054 5.427 1.00 11.31 153 ILE A N 1
ATOM 1304 C CA . ILE A 1 154 ? 34.127 12.439 5.016 1.00 10.70 153 ILE A CA 1
ATOM 1305 C C . ILE A 1 154 ? 35.380 13.044 5.632 1.00 10.75 153 ILE A C 1
ATOM 1306 O O . ILE A 1 154 ? 35.981 12.467 6.538 1.00 11.75 153 ILE A O 1
ATOM 1311 N N A SER A 1 155 ? 35.783 14.195 5.110 0.61 11.40 154 SER A N 1
ATOM 1312 N N B SER A 1 155 ? 35.760 14.220 5.144 0.39 11.37 154 SER A N 1
ATOM 1313 C CA A SER A 1 155 ? 36.895 14.945 5.668 0.61 12.69 154 SER A CA 1
ATOM 1314 C CA B SER A 1 155 ? 36.920 14.943 5.654 0.39 13.04 154 SER A CA 1
ATOM 1315 C C A SER A 1 155 ? 36.369 16.296 6.113 0.61 12.51 154 SER A C 1
ATOM 1316 C C B SER A 1 155 ? 36.503 16.344 6.094 0.39 12.72 154 SER A C 1
ATOM 1317 O O A SER A 1 155 ? 35.831 17.059 5.306 0.61 12.32 154 SER A O 1
ATOM 1318 O O B SER A 1 155 ? 36.186 17.195 5.261 0.39 15.14 154 SER A O 1
ATOM 1323 N N . ILE A 1 156 ? 36.504 16.578 7.403 1.00 12.80 155 ILE A N 1
ATOM 1324 C CA . ILE A 1 156 ? 35.999 17.826 7.958 1.00 13.50 155 ILE A CA 1
ATOM 1325 C C . ILE A 1 156 ? 37.027 18.522 8.827 1.00 15.13 155 ILE A C 1
ATOM 1326 O O . ILE A 1 156 ? 37.959 17.898 9.326 1.00 16.46 155 ILE A O 1
ATOM 1331 N N . THR A 1 157 ? 36.841 19.826 8.993 1.00 15.93 156 THR A N 1
ATOM 1332 C CA . THR A 1 157 ? 37.695 20.632 9.844 1.00 18.07 156 THR A CA 1
ATOM 1333 C C . THR A 1 157 ? 36.822 21.358 10.858 1.00 17.17 156 THR A C 1
ATOM 1334 O O . THR A 1 157 ? 36.074 22.268 10.509 1.00 18.95 156 THR A O 1
ATOM 1338 N N . VAL A 1 158 ? 36.897 20.937 12.114 1.00 17.77 157 VAL A N 1
ATOM 1339 C CA . VAL A 1 158 ? 36.119 21.582 13.160 1.00 19.13 157 VAL A CA 1
ATOM 1340 C C . VAL A 1 158 ? 36.947 22.712 13.751 1.00 20.88 157 VAL A C 1
ATOM 1341 O O . VAL A 1 158 ? 38.102 22.504 14.108 1.00 22.12 157 VAL A O 1
ATOM 1345 N N . PRO A 1 159 ? 36.369 23.920 13.834 1.00 23.08 158 PRO A N 1
ATOM 1346 C CA . PRO A 1 159 ? 37.085 25.041 14.451 1.00 26.29 158 PRO A CA 1
ATOM 1347 C C . PRO A 1 159 ? 37.570 24.652 15.837 1.00 29.87 158 PRO A C 1
ATOM 1348 O O . PRO A 1 159 ? 36.797 24.091 16.612 1.00 33.65 158 PRO A O 1
ATOM 1352 N N . GLN A 1 160 ? 38.831 24.934 16.142 1.00 30.85 159 GLN A N 1
ATOM 1353 C CA . GLN A 1 160 ? 39.401 24.516 17.416 1.00 32.43 159 GLN A CA 1
ATOM 1354 C C . GLN A 1 160 ? 39.831 25.685 18.284 1.00 31.94 159 GLN A C 1
ATOM 1355 O O . GLN A 1 160 ? 40.215 26.745 17.785 0.82 32.63 159 GLN A O 1
ATOM 1361 N N . ALA A 1 161 ? 39.748 25.473 19.592 0.87 30.81 160 ALA A N 1
ATOM 1362 C CA . ALA A 1 161 ? 40.262 26.409 20.573 0.78 31.49 160 ALA A CA 1
ATOM 1363 C C . ALA A 1 161 ? 41.775 26.451 20.449 0.42 28.19 160 ALA A C 1
ATOM 1364 O O . ALA A 1 161 ? 42.395 27.513 20.525 0.56 24.53 160 ALA A O 1
ATOM 1366 N N . PHE A 1 162 ? 42.363 25.276 20.253 1.00 29.29 161 PHE A N 1
ATOM 1367 C CA . PHE A 1 162 ? 43.804 25.147 20.106 1.00 31.61 161 PHE A CA 1
ATOM 1368 C C . PHE A 1 162 ? 44.213 25.058 18.637 1.00 36.78 161 PHE A C 1
ATOM 1369 O O . PHE A 1 162 ? 43.802 24.146 17.921 1.00 36.25 161 PHE A O 1
ATOM 1377 N N . ASN A 1 163 ? 45.032 26.009 18.199 1.00 43.19 162 ASN A N 1
ATOM 1378 C CA . ASN A 1 163 ? 45.525 26.030 16.828 1.00 49.32 162 ASN A CA 1
ATOM 1379 C C . ASN A 1 163 ? 47.036 26.216 16.779 1.00 50.64 162 ASN A C 1
ATOM 1380 O O . ASN A 1 163 ? 47.590 27.027 17.520 1.00 50.62 162 ASN A O 1
#

Solvent-accessible surface area: 9022 Å² total; per-residue (Å²): 114,94,116,10,49,147,77,90,66,134,44,13,5,1,70,0,56,61,136,27,4,57,99,1,8,163,15,6,82,33,38,41,1,0,0,0,2,1,30,121,40,79,58,124,123,49,128,78,26,111,33,2,98,30,0,26,127,6,0,45,39,0,5,58,13,0,127,86,84,13,105,161,28,90,19,1,8,2,3,1,6,24,90,98,0,92,91,0,40,150,30,34,157,34,171,93,37,14,39,0,8,0,3,40,35,22,109,105,127,100,49,121,120,9,55,3,103,96,16,110,102,107,88,16,79,22,66,112,167,18,5,130,60,24,112,83,0,1,66,38,0,12,153,28,16,138,38,111,33,102,12,107,55,115,182,158

CATH classification: 3.40.30.10

Radius of gyration: 15.26 Å; Cα contacts (8 Å, |Δi|>4): 247; chains: 1; bounding box: 41×33×43 Å